Protein AF-A0A3C0C704-F1 (afdb_monomer_lite)

pLDDT: mean 93.51, std 5.8, range [68.5, 98.5]

Radius of gyration: 15.99 Å; chains: 1; bounding box: 34×30×40 Å

Structure (mmCIF, N/CA/C/O backbone):
data_AF-A0A3C0C704-F1
#
_entry.id   AF-A0A3C0C704-F1
#
loop_
_atom_site.group_PDB
_atom_site.id
_atom_site.type_symbol
_atom_site.label_atom_id
_atom_site.label_alt_id
_atom_site.label_comp_id
_atom_site.label_asym_id
_atom_site.label_entity_id
_atom_site.label_seq_id
_atom_site.pdbx_PDB_ins_code
_atom_site.Cartn_x
_atom_site.Cartn_y
_atom_site.Cartn_z
_atom_site.occupancy
_atom_site.B_iso_or_equiv
_atom_site.auth_seq_id
_atom_site.auth_comp_id
_atom_site.auth_asym_id
_atom_site.auth_atom_id
_atom_site.pdbx_PDB_model_num
ATOM 1 N N . ARG A 1 1 ? 18.239 0.614 0.713 1.00 68.50 1 ARG A N 1
ATOM 2 C CA . ARG A 1 1 ? 17.054 0.495 -0.173 1.00 68.50 1 ARG A CA 1
ATOM 3 C C . ARG A 1 1 ? 17.419 -0.207 -1.475 1.00 68.50 1 ARG A C 1
ATOM 5 O O . ARG A 1 1 ? 16.780 -1.196 -1.791 1.00 68.50 1 ARG A O 1
ATOM 12 N N . ASP A 1 2 ? 18.478 0.218 -2.160 1.00 74.81 2 ASP A N 1
ATOM 13 C CA . ASP A 1 2 ? 18.877 -0.362 -3.456 1.00 74.81 2 ASP A CA 1
ATOM 14 C C . ASP A 1 2 ? 19.194 -1.859 -3.387 1.00 74.81 2 ASP A C 1
ATOM 16 O O . ASP A 1 2 ? 18.763 -2.615 -4.250 1.00 74.81 2 ASP A O 1
ATOM 20 N N . ALA A 1 3 ? 19.825 -2.315 -2.300 1.00 75.81 3 ALA A N 1
ATOM 21 C CA . ALA A 1 3 ? 20.029 -3.743 -2.048 1.00 75.81 3 ALA A CA 1
ATOM 22 C C . ALA A 1 3 ? 18.707 -4.532 -1.936 1.00 75.81 3 ALA A C 1
ATOM 24 O O . ALA A 1 3 ? 18.613 -5.651 -2.433 1.00 75.81 3 ALA A O 1
ATOM 25 N N . LEU A 1 4 ? 17.667 -3.939 -1.332 1.00 85.38 4 LEU A N 1
ATOM 26 C CA . LEU A 1 4 ? 16.346 -4.564 -1.216 1.00 85.38 4 LEU A CA 1
ATOM 27 C C . LEU A 1 4 ? 15.634 -4.606 -2.572 1.00 85.38 4 LEU A C 1
ATOM 29 O O . LEU A 1 4 ? 15.067 -5.632 -2.921 1.00 85.38 4 LEU A O 1
ATOM 33 N N . ILE A 1 5 ? 15.721 -3.531 -3.361 1.00 85.50 5 ILE A N 1
ATOM 34 C CA . ILE A 1 5 ? 15.161 -3.492 -4.721 1.00 85.50 5 ILE A CA 1
ATOM 35 C C . ILE A 1 5 ? 15.847 -4.534 -5.609 1.00 85.50 5 ILE A C 1
ATOM 37 O O . ILE A 1 5 ? 15.173 -5.255 -6.339 1.00 85.50 5 ILE A O 1
ATOM 41 N N . GLY A 1 6 ? 17.176 -4.639 -5.528 1.00 85.12 6 GLY A N 1
ATOM 42 C CA . GLY A 1 6 ? 17.943 -5.654 -6.248 1.00 85.12 6 GLY A CA 1
ATOM 43 C C . GLY A 1 6 ? 17.505 -7.071 -5.879 1.00 85.12 6 GLY A C 1
ATOM 44 O O . GLY A 1 6 ? 17.238 -7.875 -6.768 1.00 85.12 6 GLY A O 1
ATOM 45 N N . PHE A 1 7 ? 17.340 -7.349 -4.581 1.00 86.50 7 PHE A N 1
ATOM 46 C CA . PHE A 1 7 ? 16.805 -8.626 -4.109 1.00 86.50 7 PHE A CA 1
ATOM 47 C C . PHE A 1 7 ? 15.395 -8.898 -4.651 1.00 86.50 7 PHE A C 1
ATOM 49 O O . PHE A 1 7 ? 15.164 -9.960 -5.221 1.00 86.50 7 PHE A O 1
ATOM 56 N N . GLN A 1 8 ? 14.474 -7.934 -4.536 1.00 85.06 8 GLN A N 1
ATOM 57 C CA . GLN A 1 8 ? 13.093 -8.072 -5.012 1.00 85.06 8 GLN A CA 1
ATOM 58 C C . GLN A 1 8 ? 13.032 -8.346 -6.517 1.00 85.06 8 GLN A C 1
ATOM 60 O O . GLN A 1 8 ? 12.312 -9.243 -6.947 1.00 85.06 8 G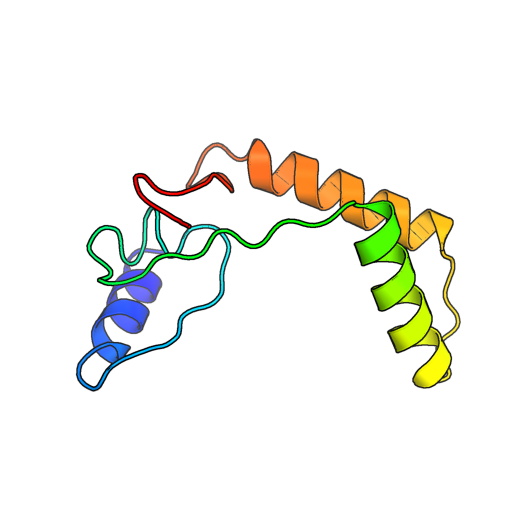LN A O 1
ATOM 65 N N . ARG A 1 9 ? 13.823 -7.624 -7.319 1.00 85.81 9 ARG A N 1
ATOM 66 C CA . ARG A 1 9 ? 13.892 -7.838 -8.772 1.00 85.81 9 ARG A CA 1
ATOM 67 C C . ARG A 1 9 ? 14.456 -9.208 -9.135 1.00 85.81 9 ARG A C 1
ATOM 69 O O . ARG A 1 9 ? 13.976 -9.819 -10.082 1.00 85.81 9 ARG A O 1
ATOM 76 N N . GLY A 1 10 ? 15.412 -9.713 -8.357 1.00 86.19 10 GLY A N 1
ATOM 77 C CA . GLY A 1 10 ? 15.965 -11.055 -8.537 1.00 86.19 10 GLY A CA 1
ATOM 78 C C . GLY A 1 10 ? 14.954 -12.187 -8.321 1.00 86.19 10 GLY A C 1
ATOM 79 O O . GLY A 1 10 ? 15.167 -13.274 -8.838 1.00 86.19 10 GLY A O 1
ATOM 80 N N . GLN A 1 11 ? 13.850 -11.946 -7.604 1.00 85.25 11 GLN A N 1
ATOM 81 C CA . GLN A 1 11 ? 12.794 -12.947 -7.381 1.00 85.25 11 GLN A CA 1
ATOM 82 C C . GLN A 1 11 ? 11.794 -13.048 -8.546 1.00 85.25 11 GLN A C 1
ATOM 84 O O . GLN A 1 11 ? 10.970 -13.954 -8.561 1.00 85.2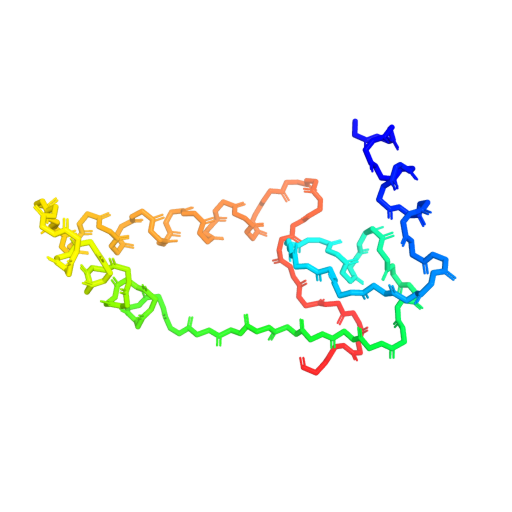5 11 GLN A O 1
ATOM 89 N N . ALA A 1 12 ? 11.826 -12.127 -9.516 1.00 85.25 12 ALA A N 1
ATOM 90 C CA . ALA A 1 12 ? 10.813 -12.056 -10.571 1.00 85.25 12 ALA A CA 1
ATOM 91 C C . ALA A 1 12 ? 11.037 -13.031 -11.748 1.00 85.25 12 ALA A C 1
ATOM 93 O O . ALA A 1 12 ? 10.223 -13.064 -12.667 1.00 85.25 12 ALA A O 1
ATOM 94 N N . SER A 1 13 ? 12.115 -13.826 -11.745 1.00 77.94 13 SER A N 1
ATOM 95 C CA . SER A 1 13 ? 12.524 -14.657 -12.889 1.00 77.94 13 SER A CA 1
ATOM 96 C C . SER A 1 13 ? 11.556 -15.786 -13.263 1.00 77.94 13 SER A C 1
ATOM 98 O O . SER A 1 13 ? 11.578 -16.225 -14.407 1.00 77.94 13 SER A O 1
ATOM 100 N N . GLU A 1 14 ? 10.709 -16.247 -12.339 1.00 81.12 14 GLU A N 1
ATOM 101 C CA . GLU A 1 14 ? 9.712 -17.311 -12.582 1.00 81.12 14 GLU A CA 1
ATOM 102 C C . GLU A 1 14 ? 8.262 -16.787 -12.583 1.00 81.12 14 GLU A C 1
ATOM 104 O O . GLU A 1 14 ? 7.307 -17.561 -12.547 1.00 81.12 14 GLU A O 1
ATOM 109 N N . GLY A 1 15 ? 8.088 -15.462 -12.651 1.00 86.19 15 GLY A N 1
ATOM 110 C CA . GLY A 1 15 ? 6.808 -14.797 -12.417 1.00 86.19 15 GLY A CA 1
ATOM 111 C C . GLY A 1 15 ? 6.590 -14.489 -10.933 1.00 86.19 15 GLY A C 1
ATOM 112 O O . GLY A 1 15 ? 7.001 -15.236 -10.047 1.00 86.19 15 GLY A O 1
ATOM 113 N N . LEU A 1 16 ? 5.971 -13.342 -10.647 1.00 92.06 16 LEU A N 1
ATOM 114 C CA . LEU A 1 16 ? 5.844 -12.816 -9.288 1.00 92.06 16 LEU A CA 1
ATOM 115 C C . LEU A 1 16 ? 4.562 -11.998 -9.135 1.00 92.06 16 LEU A C 1
ATOM 117 O O . LEU A 1 16 ? 4.290 -11.103 -9.933 1.00 92.06 16 LEU A O 1
ATOM 121 N N . VAL A 1 17 ? 3.827 -12.246 -8.051 1.00 93.94 17 VAL A N 1
ATOM 122 C CA . VAL A 1 17 ? 2.807 -11.319 -7.549 1.00 93.94 17 VAL A CA 1
ATOM 123 C C . VAL A 1 17 ? 3.424 -10.526 -6.404 1.00 93.94 17 VAL A C 1
ATOM 125 O O . VAL A 1 17 ? 3.754 -11.088 -5.361 1.00 93.94 17 VAL A O 1
ATOM 128 N N . ALA A 1 18 ? 3.603 -9.222 -6.608 1.00 94.19 18 ALA A N 1
ATOM 129 C CA . ALA A 1 18 ? 4.158 -8.316 -5.610 1.00 94.19 18 ALA A CA 1
ATOM 130 C C . ALA A 1 18 ? 3.069 -7.379 -5.070 1.00 94.19 18 ALA A C 1
ATOM 132 O O . ALA A 1 18 ? 2.433 -6.661 -5.839 1.00 94.19 18 ALA A O 1
ATOM 133 N N . ASP A 1 19 ? 2.898 -7.351 -3.747 1.00 94.88 19 ASP A N 1
ATOM 134 C CA . ASP A 1 19 ? 2.040 -6.394 -3.041 1.00 94.88 19 ASP A CA 1
ATOM 135 C C . ASP A 1 19 ? 2.905 -5.378 -2.278 1.00 94.88 19 ASP A C 1
ATOM 137 O O . ASP A 1 19 ? 3.901 -5.723 -1.637 1.00 94.88 19 ASP A O 1
ATOM 141 N N . GLY A 1 20 ? 2.546 -4.101 -2.373 1.00 93.06 20 GLY A N 1
ATOM 142 C CA . GLY A 1 20 ? 3.263 -3.001 -1.745 1.00 93.06 20 GLY A CA 1
ATOM 143 C C . GLY A 1 20 ? 2.802 -1.633 -2.243 1.00 93.06 20 GLY A C 1
ATOM 144 O O . GLY A 1 20 ? 1.897 -1.509 -3.062 1.00 93.06 20 GLY A O 1
ATOM 145 N N . ARG A 1 21 ? 3.430 -0.569 -1.733 1.00 94.56 21 ARG A N 1
ATOM 146 C CA . ARG A 1 21 ? 3.017 0.824 -2.003 1.00 94.56 21 ARG A CA 1
ATOM 147 C C . ARG A 1 21 ? 3.588 1.406 -3.297 1.00 94.56 21 ARG A C 1
ATOM 149 O O . ARG A 1 21 ? 2.948 2.246 -3.915 1.00 94.56 21 ARG A O 1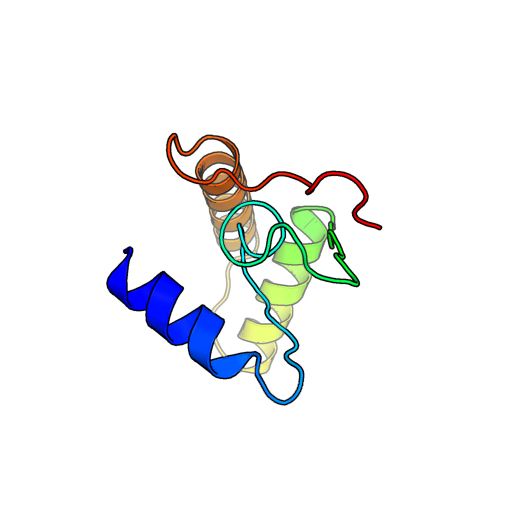
ATOM 156 N N . ASP A 1 22 ? 4.785 0.977 -3.687 1.00 94.38 22 ASP A N 1
ATOM 157 C CA . ASP A 1 22 ? 5.561 1.512 -4.813 1.00 94.38 22 ASP A CA 1
ATOM 158 C C . ASP A 1 22 ? 6.002 0.424 -5.808 1.00 94.38 22 ASP A C 1
ATOM 160 O O . ASP A 1 22 ? 6.968 0.597 -6.556 1.00 94.38 22 ASP A O 1
ATOM 164 N N . MET A 1 23 ? 5.293 -0.711 -5.831 1.00 95.56 23 MET A N 1
ATOM 165 C CA . MET A 1 23 ? 5.650 -1.850 -6.683 1.00 95.56 23 MET A CA 1
ATOM 166 C C . MET A 1 23 ? 5.550 -1.491 -8.166 1.00 95.56 23 MET A C 1
ATOM 168 O O . MET A 1 23 ? 6.530 -1.634 -8.883 1.00 95.56 23 MET A O 1
ATOM 172 N N . GLY A 1 24 ? 4.417 -0.950 -8.620 1.00 94.81 24 GLY A N 1
ATOM 173 C CA . GLY A 1 24 ? 4.220 -0.592 -10.031 1.00 94.81 24 GLY A CA 1
ATOM 174 C C . GLY A 1 24 ? 4.833 0.749 -10.458 1.00 94.81 24 GLY A C 1
ATOM 175 O O . GLY A 1 24 ? 4.879 1.035 -11.652 1.00 94.81 24 GLY A O 1
ATOM 176 N N . THR A 1 25 ? 5.272 1.584 -9.508 1.00 94.75 25 THR A N 1
ATOM 177 C CA . THR A 1 25 ? 5.842 2.918 -9.776 1.00 94.75 25 THR A CA 1
ATOM 178 C C . THR A 1 25 ? 7.363 2.956 -9.670 1.00 94.75 25 THR A C 1
ATOM 180 O O . THR A 1 25 ? 7.987 3.729 -10.392 1.00 94.7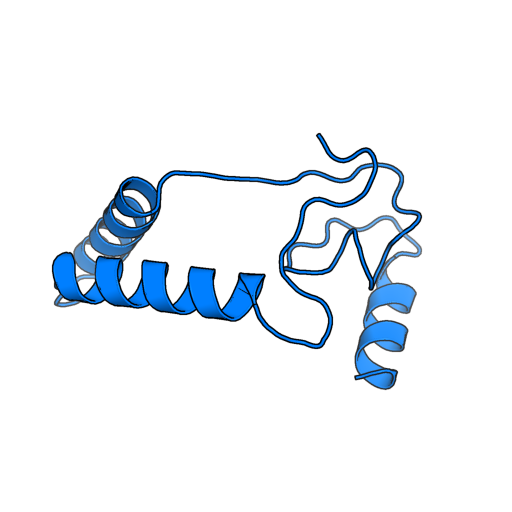5 25 THR A O 1
ATOM 183 N N . VAL A 1 26 ? 7.973 2.153 -8.788 1.00 93.44 26 VAL A N 1
ATOM 184 C CA . VAL A 1 26 ? 9.420 2.210 -8.519 1.00 93.44 26 VAL A CA 1
ATOM 185 C C . VAL A 1 26 ? 10.106 0.853 -8.646 1.00 93.44 26 VAL A C 1
ATOM 187 O O . VAL A 1 26 ? 11.149 0.759 -9.297 1.00 93.44 26 VAL A O 1
ATOM 190 N N . VAL A 1 27 ? 9.571 -0.202 -8.027 1.00 93.56 27 VAL A N 1
ATOM 191 C CA . VAL A 1 27 ? 10.274 -1.499 -7.990 1.00 93.56 27 VAL A CA 1
ATOM 192 C C . 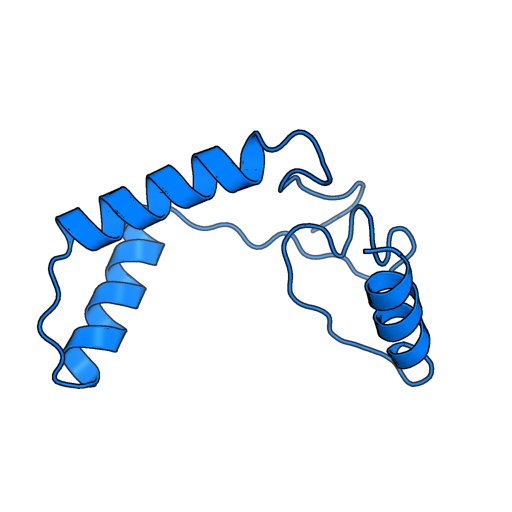VAL A 1 27 ? 10.184 -2.214 -9.340 1.00 93.56 27 VAL A C 1
ATOM 194 O O . VAL A 1 27 ? 11.221 -2.573 -9.899 1.00 93.56 27 VAL A O 1
ATOM 197 N N . PHE A 1 28 ? 8.980 -2.323 -9.897 1.00 94.56 28 PHE A N 1
ATOM 198 C CA . PHE A 1 28 ? 8.641 -2.976 -11.164 1.00 94.56 28 PHE A CA 1
ATOM 199 C C . PHE A 1 28 ? 7.850 -2.023 -12.085 1.00 94.56 28 PHE A C 1
ATOM 201 O O . PHE A 1 28 ? 6.670 -2.254 -12.367 1.00 94.56 28 PHE A O 1
ATOM 208 N N . PRO A 1 29 ? 8.471 -0.926 -12.562 1.00 94.31 29 PRO A N 1
ATOM 209 C CA . PRO A 1 29 ? 7.807 0.030 -13.448 1.00 94.31 29 PRO A CA 1
ATOM 210 C C . PRO A 1 29 ? 7.416 -0.578 -14.802 1.00 94.31 29 PRO A C 1
ATOM 212 O O . PRO A 1 29 ? 6.522 -0.047 -15.450 1.00 94.31 29 PRO A O 1
ATOM 215 N N . ASP A 1 30 ? 8.012 -1.704 -15.191 1.00 92.69 30 ASP A N 1
ATOM 216 C CA . ASP A 1 30 ? 7.745 -2.402 -16.454 1.00 92.69 30 ASP A CA 1
ATOM 217 C C . ASP A 1 30 ? 6.919 -3.688 -16.262 1.00 92.69 30 ASP A C 1
ATOM 219 O O . ASP A 1 30 ? 6.896 -4.541 -17.139 1.00 92.69 30 ASP A O 1
ATOM 223 N N . ALA A 1 31 ? 6.259 -3.860 -15.107 1.00 94.38 31 ALA A N 1
ATOM 224 C CA . ALA A 1 31 ? 5.392 -5.016 -14.868 1.00 94.38 31 ALA A CA 1
ATOM 225 C C . ALA A 1 31 ? 4.266 -5.113 -15.914 1.00 94.38 31 ALA A C 1
ATOM 227 O O . ALA A 1 31 ? 3.591 -4.113 -16.176 1.00 94.38 31 ALA A O 1
ATOM 228 N N . ASP A 1 32 ? 4.024 -6.328 -16.425 1.00 94.12 32 ASP A N 1
ATOM 229 C CA . ASP A 1 32 ? 3.000 -6.617 -17.444 1.00 94.12 32 ASP A CA 1
ATOM 230 C C . ASP A 1 32 ? 1.580 -6.254 -16.983 1.00 94.12 32 ASP A C 1
ATOM 232 O O . ASP A 1 32 ? 0.750 -5.808 -17.774 1.00 94.12 32 ASP A O 1
ATOM 236 N N . LEU A 1 33 ? 1.298 -6.429 -15.686 1.00 95.25 33 LEU A N 1
ATOM 237 C CA . LEU A 1 33 ? 0.028 -6.084 -15.055 1.00 95.25 33 LEU A CA 1
ATOM 238 C C . LEU A 1 33 ? 0.276 -5.309 -13.761 1.00 95.25 33 LEU A C 1
ATOM 240 O O . LEU A 1 33 ? 1.039 -5.736 -12.893 1.00 95.25 33 LEU A O 1
ATOM 244 N N . LYS A 1 34 ? -0.420 -4.181 -13.612 1.00 97.44 34 LYS A N 1
ATOM 245 C CA . LYS A 1 34 ? -0.397 -3.341 -12.411 1.00 97.44 34 LYS A CA 1
ATOM 246 C C . LYS A 1 34 ? -1.829 -3.074 -11.979 1.00 97.44 34 LYS A C 1
ATOM 248 O O . LYS A 1 34 ? -2.631 -2.616 -12.787 1.00 97.44 34 LYS A O 1
ATOM 253 N N . ILE A 1 35 ? -2.121 -3.330 -10.710 1.00 97.44 35 ILE A N 1
ATOM 254 C CA . ILE A 1 35 ? -3.440 -3.112 -10.112 1.00 97.44 35 ILE A CA 1
ATOM 255 C C . ILE A 1 35 ? -3.286 -2.092 -8.987 1.00 97.44 35 ILE A C 1
ATOM 257 O O . ILE A 1 35 ? -2.414 -2.253 -8.129 1.00 97.44 35 ILE A O 1
ATOM 261 N N . PHE A 1 36 ? -4.123 -1.056 -8.976 1.00 97.12 36 PHE A N 1
ATOM 262 C CA . PHE A 1 36 ? -4.199 -0.093 -7.882 1.00 97.12 36 PHE A CA 1
ATOM 263 C C . PHE A 1 36 ? -5.490 -0.294 -7.085 1.00 97.12 36 PHE A C 1
ATOM 265 O O . PHE A 1 36 ? -6.534 0.291 -7.363 1.00 97.12 36 PHE A O 1
ATOM 272 N N . LEU A 1 37 ? -5.415 -1.145 -6.061 1.00 95.75 37 LEU A N 1
ATOM 273 C CA . LEU A 1 37 ? -6.567 -1.463 -5.226 1.00 95.75 37 LEU A CA 1
ATOM 274 C C . LEU A 1 37 ? -6.848 -0.337 -4.218 1.00 95.75 37 LEU A C 1
ATOM 276 O O . LEU A 1 37 ? -6.014 -0.022 -3.369 1.00 95.75 37 LEU A O 1
ATOM 280 N N . THR A 1 38 ? -8.052 0.227 -4.282 1.00 94.50 38 THR A N 1
ATOM 281 C CA . THR A 1 38 ? -8.535 1.300 -3.401 1.00 94.50 38 THR A CA 1
ATOM 282 C C . THR A 1 38 ? -9.835 0.897 -2.696 1.00 94.50 38 THR A C 1
ATOM 284 O O . THR A 1 38 ? -10.579 0.041 -3.175 1.00 94.50 38 THR A O 1
ATOM 287 N N . ALA A 1 39 ? -10.075 1.478 -1.521 1.00 95.94 39 ALA A N 1
ATOM 288 C CA . ALA A 1 39 ? -11.302 1.344 -0.743 1.00 95.94 39 ALA A CA 1
ATOM 289 C C . ALA A 1 39 ? -11.414 2.495 0.268 1.00 95.94 39 ALA A C 1
ATOM 291 O O . ALA A 1 39 ? -10.395 3.010 0.749 1.00 95.94 39 ALA A O 1
ATOM 292 N N . ASP A 1 40 ? -12.643 2.827 0.656 1.00 97.75 40 ASP A N 1
ATOM 293 C CA . ASP A 1 40 ? -12.916 3.852 1.663 1.00 97.75 40 ASP A CA 1
ATOM 294 C C . ASP A 1 40 ? -12.189 3.556 2.985 1.00 97.75 40 ASP A C 1
ATOM 296 O O . ASP A 1 40 ? -12.072 2.402 3.416 1.00 97.75 40 ASP A O 1
ATOM 300 N N . ALA A 1 41 ? -11.681 4.606 3.640 1.00 97.50 41 ALA A N 1
ATOM 301 C CA . ALA A 1 41 ? -10.956 4.483 4.908 1.00 97.50 41 ALA A CA 1
ATOM 302 C C . ALA A 1 41 ? -11.815 3.837 6.002 1.00 97.50 41 ALA A C 1
ATOM 304 O O . ALA A 1 41 ? -11.335 2.962 6.724 1.00 97.50 41 ALA A O 1
ATOM 305 N N . GLU A 1 42 ? -13.097 4.196 6.063 1.00 97.81 42 GLU A N 1
ATOM 306 C CA . GLU A 1 42 ? -14.063 3.605 6.993 1.00 97.81 42 GLU A CA 1
ATOM 307 C C . GLU A 1 42 ? -14.247 2.104 6.769 1.00 97.81 42 GLU A C 1
ATOM 309 O O . GLU A 1 42 ? -14.302 1.333 7.725 1.00 97.81 42 GLU A O 1
ATOM 314 N N . GLU A 1 43 ? -14.304 1.662 5.513 1.00 98.31 43 GLU A N 1
ATOM 315 C CA . GLU A 1 43 ? -14.470 0.247 5.192 1.00 98.31 43 GLU A CA 1
ATOM 316 C C . GLU A 1 43 ? -13.208 -0.553 5.540 1.00 98.31 43 GLU A C 1
ATOM 318 O O . GLU A 1 43 ? -13.287 -1.640 6.119 1.00 98.31 43 GLU A O 1
ATOM 323 N N . ARG A 1 44 ? -12.021 0.010 5.285 1.00 97.94 44 ARG A N 1
ATOM 324 C CA . ARG A 1 44 ? -10.748 -0.589 5.720 1.00 97.94 44 ARG A CA 1
ATOM 325 C C . ARG A 1 44 ? -10.643 -0.663 7.243 1.00 97.94 44 ARG A C 1
ATOM 327 O O . ARG A 1 44 ? -10.222 -1.696 7.768 1.00 97.94 44 ARG A O 1
ATOM 334 N N . ALA A 1 45 ? -11.064 0.384 7.951 1.00 98.19 45 ALA A N 1
ATOM 335 C CA . ALA A 1 45 ? -11.108 0.402 9.409 1.00 98.19 45 ALA A CA 1
ATOM 336 C C . ALA A 1 45 ? -12.092 -0.640 9.962 1.00 98.19 45 ALA A C 1
ATOM 338 O O . ALA A 1 45 ? -11.744 -1.389 10.873 1.00 98.19 45 ALA A O 1
ATOM 339 N N . ARG A 1 46 ? -13.278 -0.768 9.355 1.00 98.31 46 ARG A N 1
ATOM 340 C CA . ARG A 1 46 ? -14.312 -1.746 9.734 1.00 98.31 46 ARG A CA 1
ATOM 341 C C . ARG A 1 46 ? -13.820 -3.182 9.600 1.00 98.31 46 ARG A C 1
ATOM 343 O O . ARG A 1 46 ? -13.997 -3.976 10.524 1.00 98.31 46 ARG A O 1
ATOM 350 N N . ARG A 1 47 ? -13.169 -3.514 8.479 1.00 97.94 47 ARG A N 1
ATOM 351 C CA . ARG A 1 47 ? -12.566 -4.841 8.259 1.00 97.94 47 ARG A CA 1
ATOM 352 C C . ARG A 1 47 ? -11.500 -5.141 9.305 1.00 97.94 47 ARG A C 1
ATOM 354 O O . ARG A 1 47 ? -11.546 -6.195 9.929 1.00 97.94 47 ARG A O 1
ATOM 361 N N . ARG A 1 48 ? -10.603 -4.186 9.566 1.00 97.38 48 ARG A N 1
ATOM 362 C CA . ARG A 1 48 ? -9.548 -4.340 10.576 1.00 97.38 48 ARG A CA 1
ATOM 363 C C . ARG A 1 48 ? -10.102 -4.487 11.995 1.00 97.38 48 ARG A C 1
ATOM 365 O O . ARG A 1 48 ? -9.586 -5.289 12.767 1.00 97.38 48 ARG A O 1
ATOM 372 N N . TYR A 1 49 ? -11.131 -3.719 12.343 1.00 98.12 49 TYR A N 1
ATOM 373 C CA . TYR A 1 49 ? -11.825 -3.841 13.622 1.00 98.12 49 TYR A CA 1
ATOM 374 C C . TYR A 1 49 ? -12.397 -5.252 13.791 1.00 98.12 49 TYR A C 1
ATOM 376 O O . TYR A 1 49 ? -12.117 -5.913 14.789 1.00 98.12 49 TYR A O 1
ATOM 384 N N . LYS A 1 50 ? -13.113 -5.749 12.775 1.00 97.94 50 LYS A N 1
ATOM 385 C CA . LYS A 1 50 ? -13.681 -7.101 12.771 1.00 97.94 50 LYS A CA 1
ATOM 386 C C . LYS A 1 50 ? -12.604 -8.181 12.932 1.00 97.94 50 LYS A C 1
ATOM 388 O O . LYS A 1 50 ? -12.757 -9.033 13.797 1.00 97.94 50 LYS A O 1
ATOM 393 N N . GLU A 1 51 ? -11.499 -8.097 12.186 1.00 97.56 51 GLU A N 1
ATOM 394 C CA . GLU A 1 51 ? -10.357 -9.024 12.310 1.00 97.56 51 GLU A CA 1
ATOM 395 C C . GLU A 1 51 ? -9.802 -9.086 13.745 1.00 97.56 51 GLU A C 1
ATOM 397 O O . GLU A 1 51 ? -9.462 -10.163 14.233 1.00 97.56 51 GLU A O 1
ATOM 402 N N . ARG A 1 52 ? -9.696 -7.939 14.434 1.00 97.38 52 ARG A N 1
ATOM 403 C CA . ARG A 1 52 ? -9.207 -7.881 15.822 1.00 97.38 52 ARG A CA 1
ATOM 404 C C . ARG A 1 52 ? -10.201 -8.485 16.809 1.00 97.38 52 ARG A C 1
ATOM 406 O O . ARG A 1 52 ? -9.807 -9.297 17.643 1.00 97.38 52 ARG A O 1
ATOM 413 N N . VAL A 1 53 ? -11.482 -8.141 16.680 1.00 97.19 53 VAL A N 1
ATOM 414 C CA . VAL A 1 53 ? -12.549 -8.696 17.529 1.00 97.19 53 VAL A CA 1
ATOM 415 C C . VAL A 1 53 ? -12.648 -10.215 17.361 1.00 97.19 53 VAL A C 1
ATOM 417 O O . VAL A 1 53 ? -12.738 -10.933 18.353 1.00 97.19 53 VAL A O 1
ATOM 420 N N . GLU A 1 54 ? -12.556 -10.727 16.131 1.00 97.44 54 GLU A N 1
ATOM 421 C CA . GLU A 1 54 ? -12.564 -12.171 15.842 1.00 97.44 54 GLU A CA 1
ATOM 422 C C . GLU A 1 54 ? -11.368 -12.911 16.458 1.00 97.44 54 GLU A C 1
ATOM 424 O O . GLU A 1 54 ? -11.471 -14.089 16.795 1.00 97.44 54 GLU A O 1
ATOM 429 N N . ARG A 1 55 ? -10.245 -12.216 16.664 1.00 96.88 55 ARG A N 1
ATOM 430 C CA . ARG A 1 55 ? -9.063 -12.734 17.367 1.00 96.88 55 ARG A CA 1
ATOM 431 C C . ARG A 1 55 ? -9.157 -12.622 18.894 1.00 96.88 55 ARG A C 1
ATOM 433 O O . ARG A 1 55 ? -8.224 -13.031 19.580 1.00 96.88 55 ARG A O 1
ATOM 440 N N . GLY A 1 56 ? -10.255 -12.086 19.429 1.00 96.81 56 GLY A N 1
ATOM 441 C CA . GLY A 1 56 ? -10.441 -11.851 20.863 1.00 96.81 56 GLY A CA 1
ATOM 442 C C . GLY A 1 56 ? -9.644 -10.660 21.402 1.00 96.81 56 GLY A C 1
ATOM 443 O O . GLY A 1 56 ? -9.436 -10.557 22.609 1.00 96.81 56 GLY A O 1
ATOM 444 N N . GLU A 1 57 ? -9.171 -9.773 20.525 1.00 96.38 57 GLU A N 1
ATOM 445 C CA . GLU A 1 57 ? -8.447 -8.566 20.915 1.00 96.38 57 GLU A CA 1
ATOM 446 C C . GLU A 1 57 ? -9.433 -7.445 21.251 1.00 96.38 57 GLU A C 1
ATOM 448 O O . GLU A 1 57 ? -10.474 -7.290 20.608 1.00 96.38 57 GLU A O 1
ATOM 453 N N . ASN A 1 58 ? -9.081 -6.618 22.236 1.00 94.00 58 ASN A N 1
ATOM 454 C CA . ASN A 1 58 ? -9.830 -5.396 22.487 1.00 94.00 58 ASN A CA 1
ATOM 455 C C . ASN A 1 58 ? -9.502 -4.394 21.369 1.00 94.00 58 ASN A C 1
ATOM 457 O O . ASN A 1 58 ? -8.329 -4.112 21.109 1.00 94.00 58 ASN A O 1
ATOM 461 N N . ALA A 1 59 ? -10.523 -3.891 20.682 1.00 95.56 59 ALA A N 1
ATOM 462 C CA . ALA A 1 59 ? -10.364 -3.017 19.528 1.00 95.56 59 ALA A CA 1
ATOM 463 C C . ALA A 1 59 ? -11.272 -1.797 19.661 1.00 95.56 59 ALA A C 1
ATOM 465 O O . ALA A 1 59 ? -12.439 -1.930 20.021 1.00 95.56 59 ALA A O 1
ATOM 466 N N . ASP A 1 60 ? -10.735 -0.630 19.321 1.00 97.69 60 ASP A N 1
ATOM 467 C CA . ASP A 1 60 ? -11.475 0.621 19.211 1.00 97.69 60 ASP A CA 1
ATOM 468 C C . ASP A 1 60 ? -11.541 1.017 17.729 1.00 97.69 60 ASP A C 1
ATOM 470 O O . ASP A 1 60 ? -10.520 1.078 17.037 1.00 97.69 60 ASP A O 1
ATOM 474 N N . PHE A 1 61 ? -12.755 1.209 17.214 1.00 97.88 61 PHE A N 1
ATOM 475 C CA . PHE A 1 61 ? -12.963 1.544 15.808 1.00 97.88 61 PHE A CA 1
ATOM 476 C C . PHE A 1 61 ? -12.420 2.934 15.458 1.00 97.88 61 PHE A C 1
ATOM 478 O O . PHE A 1 61 ? -11.800 3.084 14.404 1.00 97.88 61 PHE A O 1
ATOM 485 N N . ASP A 1 62 ? -12.606 3.923 16.331 1.00 98.25 62 ASP A N 1
ATOM 486 C CA . ASP A 1 62 ? -12.202 5.307 16.084 1.00 98.25 62 ASP A CA 1
ATOM 487 C C . ASP A 1 62 ? -10.676 5.433 16.107 1.00 98.25 62 ASP A C 1
ATOM 489 O O . ASP A 1 62 ? -10.091 6.103 15.250 1.00 98.25 62 ASP A O 1
ATOM 493 N N . GLU A 1 63 ? -10.004 4.714 17.012 1.00 98.06 63 GLU A N 1
ATOM 494 C CA . GLU A 1 63 ? -8.538 4.626 17.013 1.00 98.06 63 GLU A CA 1
ATOM 495 C C . GLU A 1 63 ? -8.004 3.978 15.730 1.00 98.06 63 GLU A C 1
ATOM 497 O O . GLU A 1 63 ? -7.032 4.457 15.136 1.00 98.06 63 GLU A O 1
ATOM 502 N N . ILE A 1 64 ? -8.647 2.902 15.266 1.00 98.06 64 ILE A N 1
ATOM 503 C CA . ILE A 1 64 ? -8.265 2.226 14.022 1.00 98.06 64 ILE A CA 1
ATOM 504 C C . ILE A 1 64 ? -8.486 3.148 12.821 1.00 98.06 64 ILE A C 1
ATOM 506 O O . ILE A 1 64 ? -7.606 3.249 11.966 1.00 98.06 64 ILE A O 1
ATOM 510 N N . LEU A 1 65 ? -9.629 3.830 12.748 1.00 98.50 65 LEU A N 1
ATOM 511 C CA . LEU A 1 65 ? -9.943 4.757 11.665 1.00 98.50 65 LEU A CA 1
ATOM 512 C C . LEU A 1 65 ? -8.953 5.922 11.626 1.00 98.50 65 LEU A C 1
ATOM 514 O O . LEU A 1 65 ? -8.452 6.272 10.555 1.00 98.50 65 LEU A O 1
ATOM 518 N N . LYS A 1 66 ? -8.622 6.495 12.786 1.00 98.44 66 LYS A N 1
ATOM 519 C CA . LYS A 1 66 ? -7.604 7.541 12.897 1.00 98.44 66 LYS A CA 1
ATOM 520 C C . LYS A 1 66 ? -6.255 7.052 12.368 1.00 98.44 66 LYS A C 1
ATOM 522 O O . LYS A 1 66 ? -5.674 7.699 11.500 1.00 98.44 66 LYS A O 1
ATOM 527 N N . TYR A 1 67 ? -5.807 5.879 12.815 1.00 97.88 67 TYR A N 1
ATOM 528 C CA . TYR A 1 67 ? -4.555 5.276 12.356 1.00 97.88 67 TYR A CA 1
ATOM 529 C C . TYR A 1 67 ? -4.541 5.026 10.840 1.00 97.88 67 TYR A C 1
ATOM 531 O O . TYR A 1 67 ? -3.535 5.274 10.175 1.00 97.88 67 TYR A O 1
ATOM 539 N N . VAL A 1 68 ? -5.653 4.542 10.277 1.00 97.75 68 VAL A N 1
ATOM 540 C CA . VAL A 1 68 ? -5.794 4.312 8.832 1.00 97.75 68 VAL A CA 1
ATOM 541 C C . VAL A 1 68 ? -5.626 5.620 8.055 1.00 97.75 68 VAL A C 1
ATOM 543 O O . VAL A 1 68 ? -4.805 5.671 7.141 1.00 97.75 68 VAL A O 1
ATOM 546 N N . ASN A 1 69 ? -6.327 6.684 8.453 1.00 97.88 69 ASN A N 1
ATOM 547 C CA . ASN A 1 69 ? -6.239 7.986 7.788 1.00 97.88 69 ASN A CA 1
ATOM 548 C C . ASN A 1 69 ? -4.842 8.614 7.894 1.00 97.88 69 ASN A C 1
ATOM 550 O O . ASN A 1 69 ? -4.312 9.111 6.901 1.00 97.88 69 ASN A O 1
ATOM 554 N N . GLU A 1 70 ? -4.223 8.579 9.078 1.00 97.94 70 GLU A N 1
ATOM 555 C CA . GLU A 1 70 ? -2.863 9.096 9.284 1.00 97.94 70 GLU A CA 1
ATOM 556 C C . GLU A 1 70 ? -1.852 8.358 8.405 1.00 97.94 70 GLU A C 1
ATOM 558 O O . GLU A 1 70 ? -0.986 8.976 7.777 1.00 97.94 70 GLU A O 1
ATOM 563 N N . ARG A 1 71 ? -1.991 7.032 8.312 1.00 96.81 71 ARG A N 1
ATOM 564 C CA . ARG A 1 71 ? -1.135 6.207 7.466 1.00 96.81 71 ARG A CA 1
ATOM 565 C C . ARG A 1 71 ? -1.325 6.513 5.988 1.00 96.81 71 ARG A C 1
ATOM 567 O O . ARG A 1 71 ? -0.329 6.612 5.279 1.00 96.81 71 ARG A O 1
ATOM 574 N N . ASP A 1 72 ? -2.560 6.670 5.525 1.00 95.56 72 ASP A N 1
ATOM 575 C CA . ASP A 1 72 ? -2.822 7.011 4.127 1.00 95.56 72 ASP A CA 1
ATOM 576 C C . ASP A 1 72 ? -2.224 8.375 3.780 1.00 95.56 72 ASP A C 1
ATOM 578 O O . ASP A 1 72 ? -1.544 8.515 2.763 1.00 95.56 72 ASP A O 1
ATOM 582 N N . LEU A 1 73 ? -2.420 9.369 4.652 1.00 96.25 73 LEU A N 1
ATOM 583 C CA . LEU A 1 73 ? -1.855 10.702 4.479 1.00 96.25 73 LEU A CA 1
ATOM 584 C C . LEU A 1 73 ? -0.326 10.644 4.398 1.00 96.25 73 LEU A C 1
ATOM 586 O O . LEU A 1 73 ? 0.263 11.260 3.510 1.00 96.25 73 LEU A O 1
ATOM 590 N N . TYR A 1 74 ? 0.317 9.886 5.284 1.00 96.06 74 TYR A N 1
ATOM 591 C CA . TYR A 1 74 ? 1.763 9.694 5.256 1.00 96.06 74 TYR A CA 1
ATOM 592 C C . TYR A 1 74 ? 2.230 8.987 3.973 1.00 96.06 74 TYR A C 1
ATOM 594 O O . TYR A 1 74 ? 3.122 9.483 3.282 1.00 96.06 74 TYR A O 1
ATOM 602 N N . ASP A 1 75 ? 1.606 7.859 3.617 1.00 95.38 75 ASP A N 1
ATOM 603 C CA . ASP A 1 75 ? 1.978 7.053 2.451 1.00 95.38 75 ASP A CA 1
ATOM 604 C C . ASP A 1 75 ? 1.825 7.853 1.142 1.00 95.38 75 ASP A C 1
ATOM 606 O O . ASP A 1 75 ? 2.665 7.724 0.250 1.00 95.38 75 ASP A O 1
ATOM 610 N N . MET A 1 76 ? 0.805 8.710 1.023 1.00 94.06 76 MET A N 1
ATOM 611 C CA . MET A 1 76 ? 0.573 9.551 -0.163 1.00 94.06 76 MET A CA 1
ATOM 612 C C . MET A 1 76 ? 1.525 10.754 -0.271 1.00 94.06 76 MET A C 1
ATOM 614 O O . MET A 1 76 ? 1.842 11.182 -1.387 1.00 94.06 76 MET A O 1
ATOM 618 N N . ASN A 1 77 ? 1.974 11.305 0.863 1.00 95.44 77 ASN A N 1
ATOM 619 C CA . ASN A 1 77 ? 2.755 12.550 0.913 1.00 95.44 77 ASN A CA 1
ATOM 620 C C . ASN A 1 77 ? 4.254 12.359 1.164 1.00 95.44 77 ASN A C 1
ATOM 622 O O . ASN A 1 77 ? 4.999 13.337 1.119 1.00 95.44 77 ASN A O 1
ATOM 626 N N . ARG A 1 78 ? 4.726 11.134 1.418 1.00 94.25 78 ARG A N 1
ATOM 627 C CA . ARG A 1 78 ? 6.164 10.871 1.569 1.00 94.25 78 ARG A CA 1
ATOM 628 C C . ARG A 1 78 ? 6.949 11.323 0.330 1.00 94.25 78 ARG A C 1
ATOM 630 O O . ARG A 1 78 ? 6.538 11.074 -0.802 1.00 94.25 78 ARG A O 1
ATOM 637 N N . GLU A 1 79 ? 8.112 11.937 0.546 1.00 92.38 79 GLU A N 1
ATOM 638 C CA . GLU A 1 79 ? 8.960 12.458 -0.540 1.00 92.38 79 GLU A CA 1
ATOM 639 C C . GLU A 1 79 ? 9.471 11.350 -1.468 1.00 92.38 79 GLU A C 1
ATOM 641 O O . GLU A 1 79 ? 9.563 11.521 -2.683 1.00 92.38 79 GLU A O 1
ATOM 646 N N . ILE A 1 80 ? 9.791 10.188 -0.894 1.00 89.44 80 ILE A N 1
ATOM 647 C CA . ILE A 1 80 ? 10.385 9.067 -1.617 1.00 89.44 80 ILE A CA 1
ATOM 648 C C . ILE A 1 80 ? 9.325 7.996 -1.859 1.00 89.44 80 ILE A C 1
ATOM 650 O O . ILE A 1 80 ? 8.785 7.410 -0.921 1.00 89.44 80 ILE A O 1
ATOM 654 N N . ALA A 1 81 ? 9.097 7.697 -3.140 1.00 89.12 81 ALA A N 1
ATOM 655 C CA . ALA A 1 81 ? 8.201 6.646 -3.616 1.00 89.12 81 ALA A CA 1
ATOM 656 C C . ALA A 1 81 ? 6.755 6.753 -3.085 1.00 89.12 81 ALA A C 1
ATOM 658 O O . ALA A 1 81 ? 6.250 5.772 -2.548 1.00 89.12 81 ALA A O 1
ATOM 659 N N . PRO A 1 82 ? 6.073 7.907 -3.173 1.00 94.44 82 PRO A N 1
ATOM 660 C CA . PRO A 1 82 ? 4.722 8.075 -2.629 1.00 94.44 82 PRO A CA 1
ATOM 661 C C . PRO A 1 82 ? 3.731 7.038 -3.173 1.00 94.44 82 PRO A C 1
ATOM 663 O O . PRO A 1 82 ? 3.832 6.620 -4.329 1.00 94.44 82 PRO A O 1
ATOM 666 N N . LEU A 1 83 ? 2.755 6.652 -2.349 1.00 95.06 83 LEU A N 1
ATOM 667 C CA . LEU A 1 83 ? 1.629 5.820 -2.764 1.00 95.06 83 LEU A CA 1
ATOM 668 C C . LEU A 1 83 ? 0.806 6.583 -3.800 1.00 95.06 83 LEU A C 1
ATOM 670 O O . LEU A 1 83 ? 0.098 7.534 -3.472 1.00 95.06 83 LEU A O 1
ATOM 674 N N . ARG A 1 84 ? 0.924 6.167 -5.059 1.00 95.06 84 ARG A N 1
ATOM 675 C CA . ARG A 1 84 ? 0.207 6.738 -6.200 1.00 95.06 84 ARG A CA 1
ATOM 676 C C . ARG A 1 84 ? -0.072 5.642 -7.226 1.00 95.06 84 ARG A C 1
ATOM 678 O O . ARG A 1 84 ? 0.730 4.709 -7.326 1.00 95.06 84 ARG A O 1
ATOM 685 N N . PRO A 1 85 ? -1.164 5.756 -7.998 1.00 96.06 85 PRO A N 1
ATOM 686 C CA . PRO A 1 85 ? -1.410 4.850 -9.109 1.00 96.06 85 PRO A CA 1
ATOM 687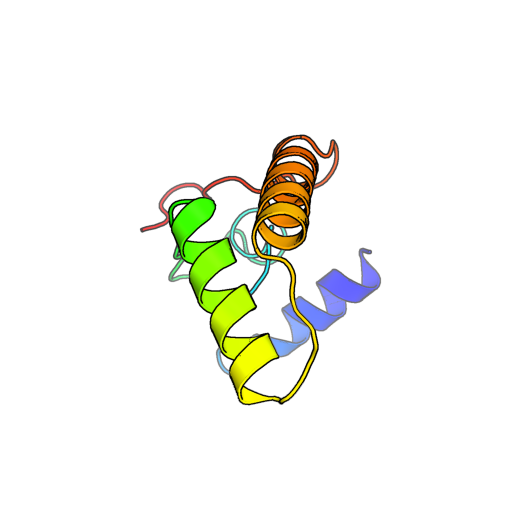 C C . PRO A 1 85 ? -0.253 4.922 -10.109 1.00 96.06 85 PRO A C 1
ATOM 689 O O . PRO A 1 85 ? 0.237 6.004 -10.447 1.00 96.06 85 PRO A O 1
ATOM 692 N N . ALA A 1 86 ? 0.204 3.756 -10.563 1.00 96.44 86 ALA A N 1
ATOM 693 C CA . ALA A 1 86 ? 1.206 3.676 -11.613 1.00 96.44 86 ALA A CA 1
ATOM 694 C C . ALA A 1 86 ? 0.587 4.040 -12.971 1.00 96.44 86 ALA A C 1
ATOM 696 O O . ALA A 1 86 ? -0.594 3.768 -13.191 1.00 96.44 86 ALA A O 1
ATOM 697 N N . PRO A 1 87 ? 1.359 4.595 -13.922 1.00 95.25 87 PRO A N 1
ATOM 698 C CA . PRO A 1 87 ? 0.864 4.790 -15.278 1.00 95.25 87 PRO A CA 1
ATOM 699 C C . PRO A 1 87 ? 0.331 3.475 -15.865 1.00 95.25 87 PRO A C 1
ATOM 701 O O . PRO A 1 87 ? 1.033 2.459 -15.853 1.00 95.25 87 PRO A O 1
ATOM 704 N N . GLY A 1 88 ? -0.910 3.509 -16.357 1.00 92.06 88 GLY A N 1
ATOM 705 C CA . GLY A 1 88 ? -1.578 2.359 -16.970 1.00 92.06 88 GLY A CA 1
ATOM 706 C C . GLY A 1 88 ? -2.034 1.267 -15.998 1.00 92.06 88 GLY A C 1
ATOM 707 O O . GLY A 1 88 ? -2.353 0.176 -16.461 1.00 92.06 88 GLY A O 1
ATOM 708 N N . CYS A 1 89 ? -2.052 1.512 -14.680 1.00 93.62 89 CYS A N 1
ATOM 709 C CA . CYS A 1 89 ? -2.670 0.560 -13.759 1.00 93.62 89 CYS A CA 1
ATOM 710 C C . CYS A 1 89 ? -4.187 0.491 -13.961 1.00 93.62 89 CYS A C 1
ATOM 712 O O . CYS A 1 89 ? -4.823 1.495 -14.296 1.00 93.62 89 CYS A O 1
ATOM 714 N N . VAL A 1 90 ? -4.735 -0.695 -13.709 1.00 91.62 90 VAL A N 1
ATOM 715 C CA . VAL A 1 90 ? -6.179 -0.921 -13.567 1.00 91.62 90 VAL A CA 1
ATOM 716 C C . VAL A 1 90 ? -6.609 -0.613 -12.140 1.00 91.62 90 VAL A C 1
ATOM 718 O O . VAL A 1 90 ? -5.841 -0.962 -11.209 1.00 91.62 90 VAL A O 1
#

Secondary structure (DSSP, 8-state):
-HHHHHHHHHGGGG-----SSSIIIII-TT-S--------HHHHHHHHHHHHHHTT----HHHHHHHHHHHHHHHHH-SSS-S-PPTT--

Sequence (90 aa):
RDALIGFQRGQASEGLVADGRDMGTVVFPDADLKIFLTADAEERARRRYKERVERGENADFDEILKYVNERDLYDMNREIAPLRPAPGCV

Foldseek 3Di:
DVVVLVVVVVVCPVHDDDDDQQCCPPSCVPDPAAADDDDDLLVVLVVVQVVQVVVVHDDDSVVSSVVSVVVLVCQQPPPPRRRDGRVPHD